Protein AF-A0A6I4HRA6-F1 (afdb_monomer)

Mean predicted aligned error: 20.54 Å

Radius of gyration: 51.68 Å; Cα contacts (8 Å, |Δi|>4): 129; chains: 1; bounding box: 107×60×116 Å

Solvent-accessible surface area (backbone atoms only — not comparable to full-atom values): 10509 Å² total; per-residue (Å²): 132,91,80,55,72,47,79,42,69,42,85,66,88,83,53,93,85,46,50,78,70,41,42,38,38,40,73,88,72,48,67,64,69,53,63,68,43,74,45,81,46,80,52,89,102,47,77,76,42,77,51,74,44,64,53,86,79,58,58,69,62,51,52,52,53,50,52,53,53,53,50,53,52,51,54,51,50,53,53,52,49,55,53,51,52,52,51,53,50,50,52,51,54,51,48,54,54,52,50,63,72,67,53,74,88,68,75,37,59,73,51,99,92,48,78,68,40,55,87,70,95,71,77,89,75,64,94,87,71,77,82,68,63,62,77,46,76,48,67,48,100,86,66,52,76,43,76,41,63,55,86,72,75,80,83,81,88,73,83,88,78,133

Sequence (162 aa):
MPRIVSVIPPKDGSNITKTQGTKILLDNGEYLRHVHKITLVAEPESPWKAIIEVYPSNQEQINALLADVEVIKRDQEYSRLDEIEKEIQQLQDEKVLIERKHRPEVTGLSIAGVANVPMEGTYLLPEGEKILPVTGKVKDIHGVIHSVPDLKGEHDDSEEHY

Organism: Acinetobacter baumannii (NCBI:txid470)

pLDDT: mean 72.58, std 16.95, range [39.41, 97.88]

Secondary structure (DSSP, 8-state):
-PPPEEEE--SSTT-TT--TT-EEEETTSPEEPSEEEEEEE--TTS--EEEEEE----HHHHHHHHHHHHHHHHHHHHHHHHHHHHHHHHHHHHHHHHHHHTS-S--SEEETTEEEE-SSS--PPPTTPPPPPEEEEEE-TTS-EEEEE-------------

Foldseek 3Di:
DDKDKDW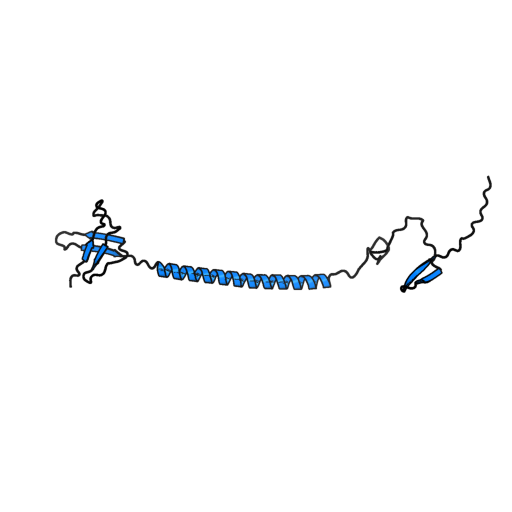AAAPPPPDPQDQPRIWIATPVRDIQPQFDDWDWDDDPPDDIDIDTDHDDDPVVVVVVVVVVVVVVVVVVVVVVVVVVVVVVVVVVVVVVVVCVVPVDPAQDDDDPPDGRDHPPPDDDDPPPDDDADFPDWDADPVRDIDTHGDPPDDPPPDDDDD

Structure (mmCIF, N/CA/C/O backbone):
data_AF-A0A6I4HRA6-F1
#
_entry.id   AF-A0A6I4HRA6-F1
#
loop_
_atom_site.group_PDB
_atom_site.id
_atom_site.type_symbol
_atom_site.label_atom_id
_atom_site.label_alt_id
_atom_site.label_comp_id
_atom_site.label_asym_id
_atom_site.label_entity_id
_atom_site.label_seq_id
_atom_site.pdbx_PDB_ins_code
_atom_site.Cartn_x
_atom_site.Cartn_y
_atom_site.Cartn_z
_atom_site.occupancy
_atom_site.B_iso_or_equiv
_atom_site.auth_seq_id
_atom_site.auth_comp_id
_atom_site.auth_asym_id
_atom_site.auth_atom_id
_atom_site.pdbx_PDB_model_num
ATOM 1 N N . MET A 1 1 ? 27.133 -11.482 -22.495 1.00 52.91 1 MET A N 1
ATOM 2 C CA . MET A 1 1 ? 26.248 -11.277 -23.662 1.00 52.91 1 MET A CA 1
ATOM 3 C C . MET A 1 1 ? 25.681 -9.868 -23.595 1.00 52.91 1 MET A C 1
ATOM 5 O O . MET A 1 1 ? 25.272 -9.486 -22.502 1.00 52.91 1 MET A O 1
ATOM 9 N N . PRO A 1 2 ? 25.695 -9.090 -24.690 1.00 66.94 2 PRO A N 1
ATOM 10 C CA . PRO A 1 2 ? 24.991 -7.812 -24.736 1.00 66.94 2 PRO A CA 1
ATOM 11 C C . PRO A 1 2 ? 23.478 -8.066 -24.669 1.00 66.94 2 PRO A C 1
ATOM 13 O O . PRO A 1 2 ? 22.978 -8.922 -25.393 1.00 66.94 2 PRO A O 1
ATOM 16 N N . ARG A 1 3 ? 22.768 -7.357 -23.785 1.00 70.81 3 ARG A N 1
ATOM 17 C CA . ARG A 1 3 ? 21.298 -7.371 -23.741 1.00 70.81 3 ARG A CA 1
ATOM 18 C C . ARG A 1 3 ? 20.768 -6.284 -24.661 1.00 70.81 3 ARG A C 1
ATOM 20 O O . ARG A 1 3 ? 21.255 -5.154 -24.609 1.00 70.81 3 ARG A O 1
ATOM 27 N N . ILE A 1 4 ? 19.799 -6.624 -25.502 1.00 80.00 4 ILE A N 1
ATOM 28 C CA . ILE A 1 4 ? 19.158 -5.653 -26.393 1.00 80.00 4 ILE A CA 1
ATOM 29 C C . ILE A 1 4 ? 18.009 -5.006 -25.627 1.00 80.00 4 ILE A C 1
ATOM 31 O O . ILE A 1 4 ? 17.203 -5.686 -25.000 1.00 80.00 4 ILE A O 1
ATOM 35 N N . VAL A 1 5 ? 17.943 -3.679 -25.672 1.00 84.69 5 VAL A N 1
ATOM 36 C CA . VAL A 1 5 ? 16.893 -2.905 -25.016 1.00 84.69 5 VAL A CA 1
ATOM 37 C C . VAL A 1 5 ? 16.319 -1.919 -26.026 1.00 84.69 5 VAL A C 1
ATOM 39 O O . VAL A 1 5 ? 17.064 -1.161 -26.644 1.00 84.69 5 VAL A O 1
ATOM 42 N N . SER A 1 6 ? 14.998 -1.929 -26.199 1.00 86.38 6 SER A N 1
ATOM 43 C CA . SER A 1 6 ? 14.290 -1.002 -27.086 1.00 86.38 6 SER A CA 1
ATOM 44 C C . SER A 1 6 ? 13.601 0.087 -26.269 1.00 86.38 6 SER A C 1
ATOM 46 O O . SER A 1 6 ? 12.758 -0.209 -25.421 1.00 86.38 6 SER A O 1
ATOM 48 N N . VAL A 1 7 ? 13.943 1.348 -26.537 1.00 84.44 7 VAL A N 1
ATOM 49 C CA . VAL A 1 7 ? 13.299 2.524 -25.936 1.00 84.44 7 VAL A CA 1
ATOM 50 C C . VAL A 1 7 ? 12.188 2.997 -26.870 1.00 84.44 7 VAL A C 1
ATOM 52 O O . VAL A 1 7 ? 12.450 3.418 -27.993 1.00 84.44 7 VAL A O 1
ATOM 55 N N . ILE A 1 8 ? 10.943 2.899 -26.414 1.00 84.25 8 ILE A N 1
ATOM 56 C CA . ILE A 1 8 ? 9.747 3.225 -27.192 1.00 84.25 8 ILE A CA 1
ATOM 57 C C . ILE A 1 8 ? 9.182 4.546 -26.655 1.00 84.25 8 ILE A C 1
ATOM 59 O O . ILE A 1 8 ? 8.623 4.543 -25.553 1.00 84.25 8 ILE A O 1
ATOM 63 N N . PRO A 1 9 ? 9.318 5.667 -27.386 1.00 76.75 9 PRO A N 1
ATOM 64 C CA . PRO A 1 9 ? 8.807 6.957 -26.937 1.00 76.75 9 PRO A CA 1
ATOM 65 C C . PRO A 1 9 ? 7.266 6.963 -26.868 1.00 76.75 9 PRO A C 1
ATOM 67 O O . PRO A 1 9 ? 6.609 6.143 -27.523 1.00 76.75 9 PRO A O 1
ATOM 70 N N . PRO A 1 10 ? 6.663 7.879 -26.089 1.00 76.62 10 PRO A N 1
ATOM 71 C CA . PRO A 1 10 ? 5.216 8.060 -26.063 1.00 76.62 10 PRO A CA 1
ATOM 72 C C . PRO A 1 10 ? 4.681 8.459 -27.448 1.00 76.62 10 PRO A C 1
ATOM 74 O O . PRO A 1 10 ? 5.372 9.096 -28.241 1.00 76.62 10 PRO A O 1
ATOM 77 N N . LYS A 1 11 ? 3.432 8.074 -27.747 1.00 74.69 11 LYS A N 1
ATOM 78 C CA . LYS A 1 11 ? 2.788 8.332 -29.05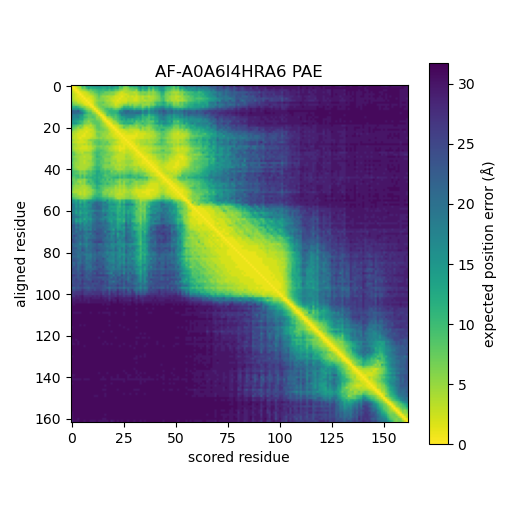1 1.00 74.69 11 LYS A CA 1
ATOM 79 C C . LYS A 1 11 ? 2.514 9.819 -29.300 1.00 74.69 11 LYS A C 1
ATOM 81 O O . LYS A 1 11 ? 2.374 10.233 -30.447 1.00 74.69 11 LYS A O 1
ATOM 86 N N . ASP A 1 12 ? 2.416 10.605 -28.236 1.00 70.44 12 ASP A N 1
ATOM 87 C CA . ASP A 1 12 ? 2.230 12.047 -28.270 1.00 70.44 12 ASP A CA 1
ATOM 88 C C . ASP A 1 12 ? 3.513 12.683 -28.827 1.00 70.44 12 ASP A C 1
ATOM 90 O O . ASP A 1 12 ? 4.521 12.802 -28.134 1.00 70.44 12 ASP A O 1
ATOM 94 N N . GLY A 1 13 ? 3.481 13.069 -30.105 1.00 60.47 13 GLY A N 1
ATOM 95 C CA . GLY A 1 13 ? 4.633 13.556 -30.875 1.00 60.47 13 GLY A CA 1
ATOM 96 C C . GLY A 1 13 ? 5.241 14.889 -30.418 1.00 60.47 13 GLY A C 1
ATOM 97 O O . GLY A 1 13 ? 5.863 15.568 -31.226 1.00 60.47 13 GLY A O 1
ATOM 98 N N . SER A 1 14 ? 5.048 15.304 -29.163 1.00 59.28 14 SER A N 1
ATOM 99 C CA . SER A 1 14 ? 5.449 16.625 -28.677 1.00 59.28 14 SER A CA 1
ATOM 100 C C . SER A 1 14 ? 6.849 16.699 -28.068 1.00 59.28 14 SER A C 1
ATOM 102 O O . SER A 1 14 ? 7.353 17.810 -27.934 1.00 59.28 14 SER A O 1
ATOM 104 N N . ASN A 1 15 ? 7.523 15.587 -27.740 1.00 60.06 15 ASN A N 1
ATOM 105 C CA . ASN A 1 15 ? 8.961 15.623 -27.438 1.00 60.06 15 ASN A CA 1
ATOM 106 C C . ASN A 1 15 ? 9.588 14.223 -27.317 1.00 60.06 15 ASN A C 1
ATOM 108 O O . ASN A 1 15 ? 9.146 13.425 -26.493 1.00 60.06 15 ASN A O 1
ATOM 112 N N . ILE A 1 16 ? 10.678 13.955 -28.044 1.00 59.53 16 ILE A N 1
ATOM 113 C CA . ILE A 1 16 ? 11.468 12.716 -27.897 1.00 59.53 16 ILE A CA 1
ATOM 114 C C . ILE A 1 16 ? 12.192 12.634 -26.539 1.00 59.53 16 ILE A C 1
ATOM 116 O O . ILE A 1 16 ? 12.620 11.561 -26.127 1.00 59.53 16 ILE A O 1
ATOM 120 N N . THR A 1 17 ? 12.303 13.753 -25.814 1.00 63.19 17 THR A N 1
ATOM 121 C CA . THR A 1 17 ? 12.943 13.819 -24.489 1.00 63.19 17 THR A CA 1
ATOM 122 C C . THR A 1 17 ? 11.994 13.509 -23.325 1.00 63.19 17 THR A C 1
ATOM 124 O O . THR A 1 17 ? 12.415 13.512 -22.167 1.00 63.19 17 THR A O 1
ATOM 127 N N . LYS A 1 18 ? 10.709 13.238 -23.594 1.00 65.19 18 LYS A N 1
ATOM 128 C CA . LYS A 1 18 ? 9.705 12.977 -22.556 1.00 65.19 18 LYS A CA 1
ATOM 129 C C . LYS A 1 18 ? 9.915 11.582 -21.953 1.00 65.19 18 LYS A C 1
ATOM 131 O O . LYS A 1 18 ? 9.633 10.561 -22.574 1.00 65.19 18 LYS A O 1
ATOM 136 N N . THR A 1 19 ? 10.377 11.527 -20.707 1.00 61.88 19 THR A N 1
ATOM 137 C CA . THR A 1 19 ? 10.558 10.260 -19.974 1.00 61.88 19 THR A CA 1
ATOM 138 C C . THR A 1 19 ? 9.222 9.631 -19.574 1.00 61.88 19 THR A C 1
ATOM 140 O O . THR A 1 19 ? 9.082 8.410 -19.579 1.00 61.88 19 THR A O 1
ATOM 143 N N . GLN A 1 20 ? 8.208 10.454 -19.297 1.00 64.44 20 GLN A N 1
ATOM 144 C CA . GLN A 1 20 ? 6.865 9.9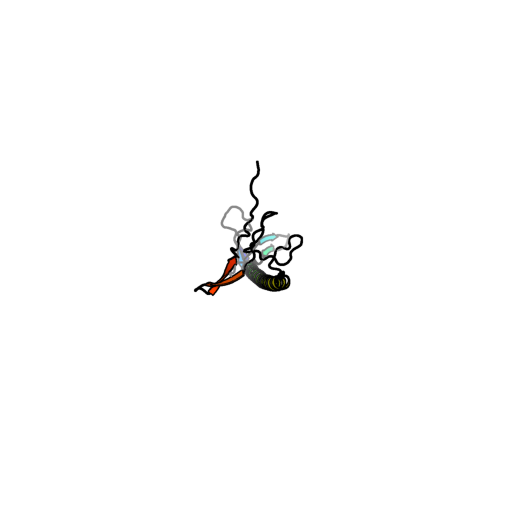97 -18.942 1.00 64.44 20 GLN A CA 1
ATOM 145 C C . GLN A 1 20 ? 6.141 9.383 -20.145 1.00 64.44 20 GLN A C 1
ATOM 147 O O . GLN A 1 20 ? 5.927 10.043 -21.162 1.00 64.44 20 GLN A O 1
ATOM 152 N N . GLY A 1 21 ? 5.745 8.116 -20.007 1.00 69.06 21 GLY A N 1
ATOM 153 C CA . GLY A 1 21 ? 5.102 7.332 -21.067 1.00 69.06 21 GLY A CA 1
ATOM 154 C C . GLY A 1 21 ? 6.074 6.603 -22.001 1.00 69.06 21 GLY A C 1
ATOM 155 O O . GLY A 1 21 ? 5.620 5.805 -22.822 1.00 69.06 21 GLY A O 1
ATOM 156 N N . THR A 1 22 ? 7.387 6.813 -21.851 1.00 76.88 22 THR A N 1
ATOM 157 C CA . THR A 1 22 ? 8.402 6.018 -22.552 1.00 76.88 22 THR A CA 1
ATOM 158 C C . THR A 1 22 ? 8.423 4.600 -21.983 1.00 76.88 22 THR A C 1
ATOM 160 O O . THR A 1 22 ? 8.537 4.404 -20.773 1.00 76.88 22 THR A O 1
ATOM 163 N N . LYS A 1 23 ? 8.306 3.595 -22.854 1.00 84.94 23 LYS A N 1
ATOM 164 C CA . LYS A 1 23 ? 8.365 2.176 -22.480 1.00 84.94 23 LYS A CA 1
ATOM 165 C C . LYS A 1 23 ? 9.726 1.604 -22.823 1.00 84.94 23 LYS A C 1
ATOM 167 O O . LYS A 1 23 ? 10.305 1.953 -23.848 1.00 84.94 23 LYS A O 1
ATOM 172 N N . ILE A 1 24 ? 10.202 0.680 -21.999 1.00 87.19 24 ILE A N 1
ATOM 173 C CA . ILE A 1 24 ? 11.444 -0.037 -22.266 1.00 87.19 24 ILE A CA 1
ATOM 174 C C . ILE A 1 24 ? 11.137 -1.519 -22.416 1.00 87.19 24 ILE A C 1
ATOM 176 O O . ILE A 1 24 ? 10.646 -2.137 -21.475 1.00 87.19 24 ILE A O 1
ATOM 180 N N . LEU A 1 25 ? 11.404 -2.057 -23.604 1.00 90.06 25 LEU A N 1
ATOM 181 C CA . LEU A 1 25 ? 11.239 -3.467 -23.945 1.00 90.06 25 LEU A CA 1
ATOM 182 C C . LEU A 1 25 ? 12.599 -4.164 -23.863 1.00 90.06 25 LEU A C 1
ATOM 184 O O . LEU A 1 25 ? 13.555 -3.749 -24.521 1.00 90.06 25 LEU A O 1
ATOM 188 N N . LEU A 1 26 ? 12.666 -5.201 -23.040 1.00 89.56 26 LEU A N 1
ATOM 189 C CA . LEU A 1 26 ? 13.827 -6.062 -22.872 1.00 89.56 26 LEU A CA 1
ATOM 190 C C . LEU A 1 26 ? 13.874 -7.134 -23.971 1.00 89.56 26 LEU A C 1
ATOM 192 O O . LEU A 1 26 ? 12.870 -7.445 -24.613 1.00 89.56 26 LEU A O 1
ATOM 196 N N . ASP A 1 27 ? 15.048 -7.726 -24.164 1.00 89.62 27 ASP A N 1
ATOM 197 C CA . ASP A 1 27 ? 15.295 -8.810 -25.121 1.00 89.62 27 ASP A CA 1
ATOM 198 C C . ASP A 1 27 ? 14.491 -10.089 -24.839 1.00 89.62 27 ASP A C 1
ATOM 200 O O . ASP A 1 27 ? 14.194 -10.843 -25.764 1.00 89.62 27 ASP A O 1
ATOM 204 N N . ASN A 1 28 ? 14.079 -10.307 -23.590 1.00 89.12 28 ASN A N 1
ATOM 205 C CA . ASN A 1 28 ? 13.179 -11.391 -23.191 1.00 89.12 28 ASN A CA 1
ATOM 206 C C . ASN A 1 28 ? 11.691 -11.118 -23.510 1.00 89.12 28 ASN A C 1
ATOM 208 O O . ASN A 1 28 ? 10.840 -11.948 -23.195 1.00 89.12 28 ASN A O 1
ATOM 212 N N . GLY A 1 29 ? 11.366 -9.971 -24.115 1.00 87.88 29 GLY A N 1
ATOM 213 C CA . GLY A 1 29 ? 9.998 -9.566 -24.445 1.00 87.88 29 GLY A CA 1
ATOM 214 C C . GLY A 1 29 ? 9.238 -8.888 -23.301 1.00 87.88 29 GLY A C 1
ATOM 215 O O . GLY A 1 29 ? 8.108 -8.442 -23.501 1.00 87.88 29 GLY A O 1
ATOM 216 N N . GLU A 1 30 ? 9.832 -8.770 -22.113 1.00 89.44 30 GLU A N 1
ATOM 217 C CA . GLU A 1 30 ? 9.213 -8.090 -20.979 1.00 89.44 30 GLU A CA 1
ATOM 218 C C . GLU A 1 30 ? 9.418 -6.575 -21.042 1.00 89.44 30 GLU A C 1
ATOM 220 O O . GLU A 1 30 ? 10.414 -6.062 -21.553 1.00 89.44 30 GLU A O 1
ATOM 225 N N . TYR A 1 31 ? 8.477 -5.837 -20.459 1.00 88.75 31 TYR A N 1
ATOM 226 C CA . TYR A 1 31 ? 8.605 -4.395 -20.293 1.00 88.75 31 TYR A CA 1
ATOM 227 C C . TYR A 1 31 ? 9.143 -4.058 -18.904 1.00 88.75 31 TYR A C 1
ATOM 229 O O . TYR A 1 31 ? 8.565 -4.488 -17.901 1.00 88.75 31 TYR A O 1
ATOM 237 N N . LEU A 1 32 ? 10.173 -3.209 -18.827 1.00 85.00 32 LEU A N 1
ATOM 238 C CA . LEU A 1 32 ? 10.552 -2.594 -17.554 1.00 85.00 32 LEU A CA 1
ATOM 239 C C . LEU A 1 32 ? 9.416 -1.685 -17.081 1.00 85.00 32 LEU A C 1
ATOM 241 O O . LEU A 1 32 ? 8.971 -0.780 -17.792 1.00 85.00 32 LEU A O 1
ATOM 245 N N . ARG A 1 33 ? 8.953 -1.934 -15.858 1.00 81.62 33 ARG A N 1
ATOM 246 C CA . ARG A 1 33 ? 7.938 -1.123 -15.182 1.00 81.62 33 ARG A CA 1
ATOM 247 C C . ARG A 1 33 ? 8.611 -0.079 -14.303 1.00 81.62 33 ARG A C 1
ATOM 249 O O . ARG A 1 33 ? 9.724 -0.296 -13.842 1.00 81.62 33 ARG A O 1
ATOM 256 N N . HIS A 1 34 ? 7.906 1.020 -14.043 1.00 79.19 34 HIS A N 1
ATOM 257 C CA . HIS A 1 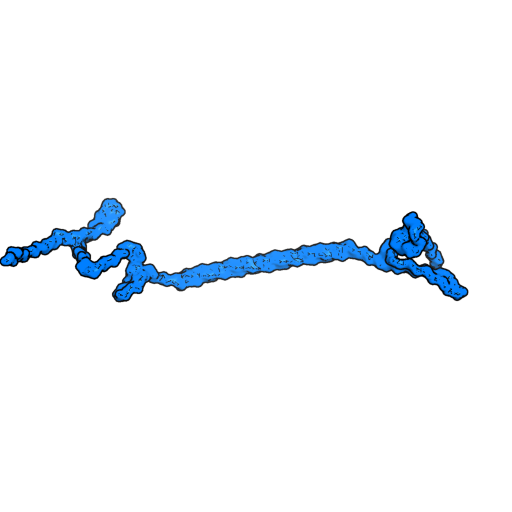34 ? 8.347 2.082 -13.129 1.00 79.19 34 HIS A CA 1
ATOM 258 C C . HIS A 1 34 ? 9.675 2.759 -13.515 1.00 79.19 34 HIS A C 1
ATOM 260 O O . HIS A 1 34 ? 10.466 3.156 -12.657 1.00 79.19 34 HIS A O 1
ATOM 266 N N . VAL A 1 35 ? 9.917 2.904 -14.820 1.00 81.69 35 VAL A N 1
ATOM 267 C CA . VAL A 1 35 ? 11.027 3.712 -15.333 1.00 81.69 35 VAL A CA 1
ATOM 268 C C . VAL A 1 35 ? 10.778 5.170 -14.957 1.00 81.69 35 VAL A C 1
ATOM 270 O O . VAL A 1 35 ? 9.768 5.756 -15.342 1.00 81.69 35 VAL A O 1
ATOM 273 N N . HIS A 1 36 ? 11.698 5.746 -14.194 1.00 78.94 36 HIS A N 1
ATOM 274 C CA . HIS A 1 36 ? 11.594 7.112 -13.698 1.00 78.94 36 HIS A CA 1
ATOM 275 C C . HIS A 1 36 ? 12.398 8.086 -14.559 1.00 78.94 36 HIS A C 1
ATOM 277 O O . HIS A 1 36 ? 11.950 9.196 -14.858 1.00 78.94 36 HIS A O 1
ATOM 283 N N . LYS A 1 37 ? 13.584 7.654 -14.994 1.00 82.38 37 LYS A N 1
ATOM 284 C CA . LYS A 1 37 ? 14.507 8.479 -15.768 1.00 82.38 37 LYS A CA 1
ATOM 285 C C . LYS A 1 37 ? 15.346 7.621 -16.702 1.00 82.38 37 LYS A C 1
ATOM 287 O O . LYS A 1 37 ? 15.749 6.514 -16.359 1.00 82.38 37 LYS A O 1
ATOM 292 N N . ILE A 1 38 ? 15.610 8.160 -17.887 1.00 82.19 38 ILE A N 1
ATOM 293 C CA . ILE A 1 38 ? 16.493 7.563 -18.886 1.00 82.19 38 ILE A CA 1
ATOM 294 C C . ILE A 1 38 ? 17.535 8.617 -19.241 1.00 82.19 38 ILE A C 1
ATOM 296 O O . ILE A 1 38 ? 17.177 9.733 -19.610 1.00 82.19 38 ILE A O 1
ATOM 300 N N . THR A 1 39 ? 18.812 8.266 -19.126 1.00 84.12 39 THR A N 1
ATOM 301 C CA . THR A 1 39 ? 19.936 9.136 -19.490 1.00 84.12 39 THR A CA 1
ATOM 302 C C . THR A 1 39 ? 20.765 8.451 -20.565 1.00 84.12 39 THR A C 1
ATOM 304 O O . THR A 1 39 ? 21.213 7.324 -20.366 1.00 84.12 39 THR A O 1
ATOM 307 N N . LEU A 1 40 ? 20.977 9.123 -21.697 1.00 82.44 40 LEU A N 1
ATOM 308 C CA . LEU A 1 40 ? 21.883 8.671 -22.753 1.00 82.44 40 LEU A CA 1
ATOM 309 C C . LEU A 1 40 ? 23.212 9.415 -22.623 1.00 82.44 40 LEU A C 1
ATOM 311 O O . LEU A 1 40 ? 23.227 10.642 -22.556 1.00 82.44 40 LEU A O 1
ATOM 315 N N . VAL A 1 41 ? 24.313 8.672 -22.576 1.00 85.31 41 VAL A N 1
ATOM 316 C CA . VAL A 1 41 ? 25.668 9.199 -22.396 1.00 85.31 41 VAL A CA 1
ATOM 317 C C . VAL A 1 41 ? 26.533 8.751 -23.570 1.00 85.31 41 VAL A C 1
ATOM 319 O O . VAL A 1 41 ? 26.609 7.558 -23.871 1.00 85.31 41 VAL A O 1
ATOM 322 N N . ALA A 1 42 ? 27.195 9.710 -24.217 1.00 85.19 42 ALA A N 1
ATOM 323 C CA . ALA A 1 42 ? 28.186 9.472 -25.260 1.00 85.19 42 ALA A CA 1
ATOM 324 C C . ALA A 1 42 ? 29.513 10.123 -24.844 1.00 85.19 42 ALA A C 1
ATOM 326 O O . ALA A 1 42 ? 29.563 11.325 -24.590 1.00 85.19 42 ALA A O 1
ATOM 327 N N . GLU A 1 43 ? 30.576 9.324 -24.763 1.00 88.19 43 GLU A N 1
ATOM 328 C CA . GLU A 1 43 ? 31.936 9.759 -24.423 1.00 88.19 43 GLU A CA 1
ATOM 329 C C . GLU A 1 43 ? 32.850 9.506 -25.638 1.00 88.19 43 GLU A C 1
ATOM 331 O O . GLU A 1 43 ? 32.632 8.520 -26.353 1.00 88.19 43 GLU A O 1
ATOM 336 N N . PRO A 1 44 ? 33.858 10.362 -25.908 1.00 88.62 44 PRO A N 1
ATOM 337 C CA . PRO A 1 44 ? 34.813 10.129 -26.989 1.00 88.62 44 PRO A CA 1
ATOM 338 C C . PRO A 1 44 ? 35.438 8.735 -26.888 1.00 88.62 44 PRO A C 1
ATOM 340 O O . PRO A 1 44 ? 35.807 8.292 -25.802 1.00 88.62 44 PRO A O 1
ATOM 343 N N . GLU A 1 45 ? 35.514 8.039 -28.024 1.00 88.06 45 GLU A N 1
ATOM 344 C CA . GLU A 1 45 ? 36.095 6.689 -28.146 1.00 88.06 45 GLU A CA 1
ATOM 345 C C . GLU A 1 45 ? 35.433 5.600 -27.277 1.00 88.06 45 GLU A C 1
ATOM 347 O O . GLU A 1 45 ? 35.941 4.485 -27.173 1.00 88.06 45 GLU A O 1
ATOM 352 N N . SER A 1 46 ? 34.266 5.883 -26.692 1.00 82.62 46 SER A N 1
ATOM 353 C CA . SER A 1 46 ? 33.515 4.945 -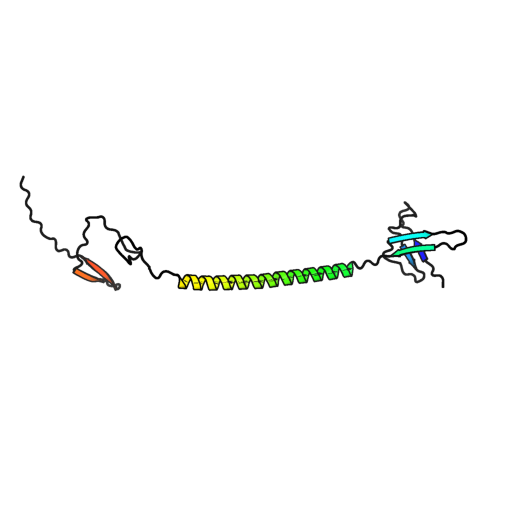25.857 1.00 82.62 46 SER A CA 1
ATOM 354 C C . SER A 1 46 ? 32.179 4.560 -26.500 1.00 82.62 46 SER A C 1
ATOM 356 O O . SER A 1 46 ? 31.573 5.356 -27.223 1.00 82.62 46 SER A O 1
ATOM 358 N N . PRO A 1 47 ? 31.663 3.347 -26.227 1.00 79.94 47 PRO A N 1
ATOM 359 C CA . PRO A 1 47 ? 30.322 2.973 -26.654 1.00 79.94 47 PRO A CA 1
ATOM 360 C C . PRO A 1 47 ? 29.276 3.850 -25.957 1.00 79.94 47 PRO A C 1
ATOM 362 O O . PRO A 1 47 ? 29.452 4.260 -24.808 1.00 79.94 47 PRO A O 1
ATOM 365 N N . TRP A 1 48 ? 28.164 4.105 -26.644 1.00 78.81 48 TRP A N 1
ATOM 366 C CA . TRP A 1 48 ? 27.033 4.827 -26.066 1.00 78.81 48 TRP A CA 1
ATOM 367 C C . TRP A 1 48 ? 26.450 4.031 -24.896 1.00 78.81 48 TRP A C 1
ATOM 369 O O . TRP A 1 48 ? 26.267 2.815 -24.988 1.00 78.81 48 TRP A O 1
ATOM 379 N N . LYS A 1 49 ? 26.143 4.720 -23.797 1.00 82.06 49 LYS A N 1
ATOM 380 C CA . LYS A 1 49 ? 25.586 4.127 -22.578 1.00 82.06 49 LYS A CA 1
ATOM 381 C C . LYS A 1 49 ? 24.184 4.678 -22.344 1.00 82.06 49 LYS A C 1
ATOM 383 O O . LYS A 1 49 ? 23.954 5.877 -22.472 1.00 82.06 49 LYS A O 1
ATOM 388 N N . ALA A 1 50 ? 23.257 3.806 -21.962 1.00 83.19 50 ALA A N 1
ATOM 389 C CA . ALA A 1 50 ? 21.937 4.192 -21.479 1.00 83.19 50 ALA A CA 1
ATOM 390 C C . ALA A 1 50 ? 21.822 3.826 -19.995 1.00 83.19 50 ALA A C 1
ATOM 392 O O . ALA A 1 50 ? 22.011 2.668 -19.627 1.00 83.19 50 ALA A O 1
ATOM 393 N N . ILE A 1 51 ? 21.518 4.808 -19.150 1.00 85.94 51 ILE A N 1
ATOM 394 C CA . ILE A 1 51 ? 21.274 4.633 -17.716 1.00 85.94 51 ILE A CA 1
ATOM 395 C C . ILE A 1 51 ? 19.770 4.751 -17.491 1.00 85.94 51 ILE A C 1
ATOM 397 O O . ILE A 1 51 ? 19.180 5.794 -17.775 1.00 85.94 51 ILE A O 1
ATOM 401 N N . ILE A 1 52 ? 19.155 3.675 -17.006 1.00 85.25 52 ILE A N 1
ATOM 402 C CA . ILE A 1 52 ? 17.716 3.588 -16.754 1.00 85.25 52 ILE A CA 1
ATOM 403 C C . ILE A 1 52 ? 17.517 3.502 -15.242 1.00 85.25 52 ILE A C 1
ATOM 405 O O . ILE A 1 52 ? 17.867 2.499 -14.623 1.00 85.25 52 ILE A O 1
ATOM 409 N N . GLU A 1 53 ? 16.954 4.551 -14.653 1.00 84.38 53 GLU A N 1
ATOM 410 C CA . GLU A 1 53 ? 16.595 4.584 -13.237 1.00 84.38 53 GLU A CA 1
ATOM 411 C C . GLU A 1 53 ? 15.175 4.030 -13.076 1.00 84.38 53 GLU A C 1
ATOM 413 O O . GLU A 1 53 ? 14.215 4.559 -13.650 1.00 84.38 53 GLU A O 1
ATOM 418 N N . VAL A 1 54 ? 15.049 2.949 -12.307 1.00 80.25 54 VAL A N 1
ATOM 419 C CA . VAL A 1 54 ? 13.781 2.271 -12.022 1.00 80.25 54 VAL A CA 1
ATOM 420 C C . VAL A 1 54 ? 13.532 2.328 -10.522 1.00 80.25 54 VAL A C 1
ATOM 422 O O . VAL A 1 54 ? 14.380 1.892 -9.746 1.00 80.25 54 VAL A O 1
ATOM 425 N N . TYR A 1 55 ? 12.363 2.823 -10.115 1.00 78.69 55 TYR A N 1
ATOM 426 C CA . TYR A 1 55 ? 11.932 2.770 -8.718 1.00 78.69 55 TYR A CA 1
ATOM 427 C C . TYR A 1 55 ? 10.803 1.754 -8.582 1.00 78.69 55 TYR A C 1
ATOM 429 O O . TYR A 1 55 ? 9.729 1.992 -9.130 1.00 78.69 55 TYR A O 1
ATOM 437 N N . PRO A 1 56 ? 10.993 0.623 -7.884 1.00 69.00 56 PRO A N 1
ATOM 438 C CA . PRO A 1 56 ? 9.889 -0.296 -7.644 1.00 69.00 56 PRO A CA 1
ATOM 439 C C . PRO A 1 56 ? 8.770 0.437 -6.893 1.00 69.00 56 PRO A C 1
ATOM 441 O O . PRO A 1 56 ? 9.007 1.046 -5.850 1.00 69.00 56 PRO A O 1
ATOM 444 N N . SER A 1 57 ? 7.548 0.401 -7.426 1.00 70.44 57 SER A N 1
ATOM 445 C CA . SER A 1 57 ? 6.381 0.871 -6.686 1.00 70.44 57 SER A CA 1
ATOM 446 C C . SER A 1 57 ? 5.853 -0.279 -5.838 1.00 70.44 57 SER A C 1
ATOM 448 O O . SER A 1 57 ? 5.161 -1.164 -6.335 1.00 70.44 57 SER A O 1
ATOM 450 N N . ASN A 1 58 ? 6.173 -0.267 -4.547 1.00 75.69 58 ASN A N 1
ATOM 451 C CA . ASN A 1 58 ? 5.595 -1.196 -3.575 1.00 75.69 58 ASN A CA 1
ATOM 452 C C . ASN A 1 58 ? 4.240 -0.681 -3.057 1.00 75.69 58 ASN A C 1
ATOM 454 O O . ASN A 1 58 ? 3.878 -0.947 -1.915 1.00 75.69 58 ASN A O 1
ATOM 458 N N . GLN A 1 59 ? 3.494 0.089 -3.861 1.00 76.88 59 GLN A N 1
ATOM 459 C CA . GLN A 1 59 ? 2.289 0.786 -3.403 1.00 76.88 59 GLN A CA 1
ATOM 460 C C . GLN A 1 59 ? 1.234 -0.177 -2.850 1.00 76.88 59 GLN A C 1
ATOM 462 O O . GLN A 1 59 ? 0.597 0.135 -1.853 1.00 76.88 59 GLN A O 1
ATOM 467 N N . GLU A 1 60 ? 1.086 -1.362 -3.441 1.00 74.94 60 GLU A N 1
ATOM 468 C CA . GLU A 1 60 ? 0.177 -2.396 -2.930 1.00 74.94 60 GLU A CA 1
ATOM 469 C C . GLU A 1 60 ? 0.594 -2.892 -1.540 1.00 74.94 60 GLU A C 1
ATOM 471 O O . GLU A 1 60 ? -0.247 -3.003 -0.652 1.00 74.94 60 GLU A O 1
ATOM 476 N N . GLN A 1 61 ? 1.894 -3.113 -1.318 1.00 76.12 61 GLN A N 1
ATOM 477 C CA . GLN A 1 61 ? 2.421 -3.517 -0.009 1.00 76.12 61 GLN A CA 1
ATOM 478 C C . GLN A 1 61 ? 2.258 -2.393 1.022 1.00 76.12 61 GLN A C 1
ATOM 480 O O . GLN A 1 61 ? 1.873 -2.650 2.156 1.00 76.12 61 GLN A O 1
ATOM 485 N N . ILE A 1 62 ? 2.500 -1.140 0.622 1.00 77.88 62 ILE A N 1
ATOM 486 C CA . ILE A 1 62 ? 2.309 0.040 1.478 1.00 77.88 62 ILE A CA 1
ATOM 487 C C . ILE A 1 62 ? 0.834 0.185 1.868 1.00 77.88 62 ILE A C 1
ATOM 489 O O . ILE A 1 62 ? 0.532 0.410 3.036 1.00 77.88 62 ILE A O 1
ATOM 493 N N . ASN A 1 63 ? -0.083 0.026 0.912 1.00 79.81 63 ASN A N 1
ATOM 494 C CA . ASN A 1 63 ? -1.519 0.129 1.159 1.00 79.81 63 ASN A CA 1
ATOM 495 C C . ASN A 1 63 ? -2.018 -0.993 2.081 1.00 79.81 63 ASN A C 1
ATOM 497 O O . ASN A 1 63 ? -2.811 -0.722 2.977 1.00 79.81 63 ASN A O 1
ATOM 501 N N . ALA A 1 64 ? -1.538 -2.226 1.888 1.00 83.25 64 ALA A N 1
ATOM 502 C CA . ALA A 1 64 ? -1.867 -3.353 2.758 1.00 83.25 64 ALA A CA 1
ATOM 503 C C . ALA A 1 64 ? -1.406 -3.104 4.204 1.00 83.25 64 ALA A C 1
ATOM 505 O O . ALA A 1 64 ? -2.207 -3.197 5.129 1.00 83.25 64 ALA A O 1
ATOM 506 N N . LEU A 1 65 ? -0.151 -2.680 4.392 1.00 85.62 65 LEU A N 1
ATOM 507 C CA . LEU A 1 65 ? 0.374 -2.344 5.719 1.00 85.62 65 LEU A CA 1
ATOM 508 C C . LEU A 1 65 ? -0.387 -1.180 6.369 1.00 85.62 65 LEU A C 1
ATOM 510 O O . LEU A 1 65 ? -0.601 -1.183 7.578 1.00 85.62 65 LEU A O 1
ATOM 514 N N . LEU A 1 66 ? -0.803 -0.181 5.585 1.00 87.75 66 LEU A N 1
ATOM 515 C CA . LEU A 1 66 ? -1.577 0.948 6.098 1.00 87.75 66 LEU A CA 1
ATOM 516 C C . LEU A 1 66 ? -2.963 0.510 6.592 1.00 87.75 66 LEU A C 1
ATOM 518 O O . LEU A 1 66 ? -3.394 0.964 7.652 1.00 87.75 66 LEU A O 1
ATOM 522 N N . ALA A 1 67 ? -3.623 -0.390 5.858 1.00 85.31 67 ALA A N 1
ATOM 523 C CA . ALA A 1 67 ? -4.911 -0.955 6.248 1.00 85.31 67 ALA A CA 1
ATOM 524 C C . ALA A 1 67 ? -4.806 -1.757 7.556 1.00 85.31 67 ALA A C 1
ATOM 526 O O . ALA A 1 67 ? -5.624 -1.569 8.457 1.00 85.31 67 ALA A O 1
ATOM 527 N N . ASP A 1 68 ? -3.766 -2.581 7.706 1.00 86.12 68 ASP A N 1
ATOM 528 C CA . ASP A 1 68 ? -3.531 -3.350 8.935 1.00 86.12 68 ASP A CA 1
ATOM 529 C C . ASP A 1 68 ? -3.299 -2.429 10.145 1.00 86.12 68 ASP A C 1
ATOM 531 O O . ASP A 1 68 ? -3.866 -2.639 11.219 1.00 86.12 68 ASP A O 1
ATOM 535 N N . VAL A 1 69 ? -2.517 -1.356 9.974 1.00 90.50 69 VAL A N 1
ATOM 536 C CA . VAL A 1 69 ? -2.286 -0.354 11.030 1.00 90.50 69 VAL A CA 1
ATOM 537 C C . VAL A 1 69 ? -3.584 0.345 11.439 1.00 90.50 69 VAL A C 1
ATOM 539 O O . VAL A 1 69 ? -3.783 0.626 12.622 1.00 90.50 69 VAL A O 1
ATOM 542 N N . GLU A 1 70 ? -4.471 0.637 10.489 1.00 89.56 70 GLU A N 1
ATOM 543 C CA . GLU A 1 70 ? -5.771 1.249 10.773 1.00 89.56 70 GLU A CA 1
ATOM 544 C C . GLU A 1 70 ? -6.690 0.318 11.576 1.00 89.56 70 GLU A C 1
ATOM 546 O O . GLU A 1 70 ? -7.389 0.776 12.482 1.00 89.56 70 GLU A O 1
ATOM 551 N N . VAL A 1 71 ? -6.687 -0.985 11.277 1.00 88.69 71 VAL A N 1
ATOM 552 C CA . VAL A 1 71 ? -7.432 -1.987 12.059 1.00 88.69 71 VAL A CA 1
ATOM 553 C C . VAL A 1 71 ? -6.900 -2.053 13.493 1.00 88.69 71 VAL A C 1
ATOM 555 O O . VAL A 1 71 ? -7.680 -1.907 14.429 1.00 88.69 71 VAL A O 1
ATOM 558 N N . ILE A 1 72 ? -5.578 -2.152 13.678 1.00 89.06 72 ILE A N 1
ATOM 559 C CA . ILE A 1 72 ? -4.953 -2.229 15.012 1.00 89.06 72 ILE A CA 1
ATOM 560 C C . ILE A 1 72 ? -5.305 -1.013 15.875 1.00 89.06 72 ILE A C 1
ATOM 562 O O . ILE A 1 72 ? -5.597 -1.160 17.062 1.00 89.06 72 ILE A O 1
ATOM 566 N N . LYS A 1 73 ? -5.283 0.195 15.299 1.00 90.12 73 LYS A N 1
ATOM 567 C CA . LYS A 1 73 ? -5.641 1.418 16.033 1.00 90.12 73 LYS A CA 1
ATOM 568 C C . LYS A 1 73 ? -7.087 1.384 16.517 1.00 90.12 73 LYS A C 1
ATOM 570 O O . LYS A 1 73 ? -7.331 1.688 17.679 1.00 90.12 73 LYS A O 1
ATOM 575 N N . ARG A 1 74 ? -8.019 0.963 15.658 1.00 88.81 74 ARG A N 1
ATOM 576 C CA . ARG A 1 74 ? -9.434 0.826 16.030 1.00 88.81 74 ARG A CA 1
ATOM 577 C C . ARG A 1 74 ? -9.626 -0.205 17.137 1.00 88.81 74 ARG A C 1
ATOM 579 O O . ARG A 1 74 ? -10.330 0.077 18.098 1.00 88.81 74 ARG A O 1
ATOM 586 N N . ASP A 1 75 ? -8.960 -1.353 17.059 1.00 91.88 75 ASP A N 1
ATOM 587 C CA . ASP A 1 75 ? -9.052 -2.382 18.103 1.00 91.88 75 ASP A CA 1
ATOM 588 C C . ASP A 1 75 ? -8.511 -1.885 19.452 1.00 91.88 75 ASP A C 1
ATOM 590 O O . ASP A 1 75 ? -9.093 -2.158 20.506 1.00 91.88 75 ASP A O 1
ATOM 594 N N . GLN A 1 76 ? -7.424 -1.106 19.432 1.00 92.44 76 GLN A N 1
ATOM 595 C CA . GLN A 1 76 ? -6.879 -0.462 20.628 1.00 92.44 76 GLN A CA 1
ATOM 596 C C . GLN A 1 76 ? -7.842 0.581 21.202 1.00 92.44 76 GLN A C 1
ATOM 598 O O . GLN A 1 76 ? -8.043 0.613 22.413 1.00 92.44 76 GLN A O 1
ATOM 603 N N . GLU A 1 77 ? -8.456 1.409 20.355 1.00 94.06 77 GLU A N 1
ATOM 604 C CA . GLU A 1 77 ? -9.467 2.389 20.763 1.00 94.06 77 GLU A CA 1
ATOM 605 C C . GLU A 1 77 ? -10.690 1.706 21.393 1.00 94.06 77 GLU A C 1
ATOM 607 O O . GLU A 1 77 ? -11.110 2.106 22.477 1.00 94.06 77 GLU A O 1
ATOM 612 N N . TYR A 1 78 ? -11.213 0.634 20.788 1.00 93.88 78 TYR A N 1
ATOM 613 C CA . TYR A 1 78 ? -12.325 -0.135 21.358 1.00 93.88 78 TYR A CA 1
ATOM 614 C C . TYR A 1 78 ? -11.957 -0.821 22.675 1.00 93.88 78 TYR A C 1
ATOM 616 O O . TYR A 1 78 ? -12.747 -0.794 23.615 1.00 93.88 78 TYR A O 1
ATOM 624 N N . SER A 1 79 ? -10.748 -1.379 22.779 1.00 95.00 79 SER A N 1
ATOM 625 C CA . SER A 1 79 ? -10.265 -1.974 24.033 1.00 95.00 79 SER A CA 1
ATOM 626 C C . SER A 1 79 ? -10.168 -0.925 25.144 1.00 95.00 79 SER A C 1
ATOM 628 O O . SER A 1 79 ? -10.604 -1.163 26.266 1.00 95.00 79 SER A O 1
ATOM 630 N N . ARG A 1 80 ? -9.655 0.272 24.826 1.00 95.94 80 ARG A N 1
ATOM 631 C CA . ARG A 1 80 ? -9.599 1.394 25.773 1.00 95.94 80 ARG A CA 1
ATOM 632 C C . ARG A 1 80 ? -10.985 1.887 26.179 1.00 95.94 80 ARG A C 1
ATOM 634 O O . ARG A 1 80 ? -11.173 2.243 27.336 1.00 95.94 80 ARG A O 1
ATOM 641 N N . LEU A 1 81 ? -11.943 1.917 25.254 1.00 96.69 81 LEU A N 1
ATOM 642 C CA . LEU A 1 81 ? -13.324 2.283 25.567 1.00 96.69 81 LEU A CA 1
ATOM 643 C C . LEU A 1 81 ? -13.972 1.287 26.534 1.00 96.69 81 LEU A C 1
ATOM 645 O O . LEU A 1 81 ? -14.586 1.722 27.502 1.00 96.69 81 LEU A O 1
ATOM 649 N N . ASP A 1 82 ? -13.777 -0.016 26.324 1.00 96.75 82 ASP A N 1
ATOM 650 C CA . ASP A 1 82 ? -14.286 -1.067 27.219 1.00 96.75 82 ASP A CA 1
ATOM 651 C C . ASP A 1 82 ? -13.659 -0.978 28.627 1.00 96.75 82 ASP A C 1
ATOM 653 O O . ASP A 1 82 ? -14.349 -1.137 29.635 1.00 96.75 82 ASP A O 1
ATOM 657 N N . GLU A 1 83 ? -12.361 -0.658 28.726 1.00 97.06 83 GLU A N 1
ATOM 658 C CA . GLU A 1 83 ? -11.697 -0.370 30.010 1.00 97.06 83 GLU A CA 1
ATOM 659 C C . GLU A 1 83 ? -12.346 0.822 30.732 1.00 97.06 83 GLU A C 1
ATOM 661 O O . GLU A 1 83 ? -12.691 0.720 31.912 1.00 97.06 83 GLU A O 1
ATOM 666 N N . ILE A 1 84 ? -12.544 1.936 30.019 1.00 97.62 84 ILE A N 1
ATOM 667 C CA . ILE A 1 84 ? -13.134 3.162 30.574 1.00 97.62 84 ILE A CA 1
ATOM 668 C C . ILE A 1 84 ? -14.582 2.922 31.015 1.00 97.62 84 ILE A C 1
ATOM 670 O O . ILE A 1 84 ? -14.986 3.385 32.079 1.00 97.62 84 ILE A O 1
ATOM 674 N N . GLU A 1 85 ? -15.373 2.199 30.224 1.00 97.56 85 GLU A N 1
ATOM 675 C CA . GLU A 1 85 ? -16.773 1.906 30.541 1.00 97.56 85 GLU A CA 1
ATOM 676 C C . GLU A 1 85 ? -16.896 1.079 31.828 1.00 97.56 85 GLU A C 1
ATOM 678 O O . GLU A 1 85 ? -17.712 1.397 32.700 1.00 97.56 85 GLU A O 1
ATOM 683 N N . LYS A 1 86 ? -16.020 0.083 32.009 1.00 97.69 86 LYS A N 1
ATOM 684 C CA . LYS A 1 86 ? -15.946 -0.700 33.252 1.00 97.69 86 LYS A CA 1
ATOM 685 C C . LYS A 1 86 ? -15.562 0.154 34.455 1.00 97.69 86 LYS A C 1
ATOM 687 O O . LYS A 1 86 ? -16.161 -0.003 35.518 1.00 97.69 86 LYS A O 1
ATOM 692 N N . GLU A 1 87 ? -14.598 1.059 34.302 1.00 97.88 87 GLU A N 1
ATOM 693 C CA . GLU A 1 87 ? -14.176 1.954 35.384 1.00 97.88 87 GLU A CA 1
ATOM 694 C C . GLU A 1 87 ? -15.296 2.931 35.777 1.00 97.88 87 GLU A C 1
ATOM 696 O O . GLU A 1 87 ? -15.577 3.111 36.963 1.00 97.88 87 GLU A O 1
ATOM 701 N N . ILE A 1 88 ? -16.014 3.493 34.797 1.00 97.50 88 ILE A N 1
ATOM 702 C CA . ILE A 1 88 ? -17.195 4.331 35.046 1.00 97.50 88 ILE A CA 1
ATOM 703 C C . ILE A 1 88 ? -18.259 3.549 35.820 1.00 97.50 88 ILE A C 1
ATOM 705 O O . ILE A 1 88 ? -18.799 4.074 36.795 1.00 97.50 88 ILE A O 1
ATOM 709 N N . GLN A 1 89 ? -18.552 2.308 35.423 1.00 97.25 89 GLN A N 1
ATOM 710 C CA . GLN A 1 89 ? -19.535 1.478 36.120 1.00 97.25 89 GLN A CA 1
ATOM 711 C C . GLN A 1 89 ? -19.115 1.208 37.570 1.00 97.25 89 GLN A C 1
ATOM 713 O O . GLN A 1 89 ? -19.916 1.369 38.490 1.00 97.25 89 GLN A O 1
ATOM 718 N N . GLN A 1 90 ? -17.843 0.872 37.793 1.00 97.56 90 GLN A N 1
ATOM 719 C CA . GLN A 1 90 ? -17.310 0.650 39.134 1.00 97.56 90 GLN A CA 1
ATOM 720 C C . GLN A 1 90 ? -17.439 1.900 40.018 1.00 97.56 90 GLN A C 1
ATOM 722 O O . GLN A 1 90 ? -17.870 1.802 41.168 1.00 97.56 90 GLN A O 1
ATOM 727 N N . LEU A 1 91 ? -17.106 3.079 39.487 1.00 97.62 91 LEU A N 1
ATOM 728 C CA . LEU A 1 91 ? -17.235 4.345 40.211 1.00 97.62 91 LEU A CA 1
ATOM 729 C C . LEU A 1 91 ? -18.697 4.689 40.523 1.00 97.62 91 LEU A C 1
ATOM 731 O O . LEU A 1 91 ? -18.987 5.249 41.582 1.00 97.62 91 LEU A O 1
ATOM 735 N N . GLN A 1 92 ? -19.632 4.356 39.630 1.00 95.12 92 GLN A N 1
ATOM 736 C CA . GLN A 1 92 ? -21.063 4.512 39.895 1.00 95.12 92 GLN A CA 1
ATOM 737 C C . GLN A 1 92 ? -21.523 3.606 41.042 1.00 95.12 92 GLN A C 1
ATOM 739 O O . GLN A 1 92 ? -22.218 4.077 41.946 1.00 95.12 92 GLN A O 1
ATOM 744 N N . ASP A 1 93 ? -21.096 2.345 41.051 1.00 95.75 93 ASP A N 1
ATOM 745 C CA . ASP A 1 93 ? -21.434 1.393 42.112 1.00 95.75 93 ASP A CA 1
ATOM 746 C C . ASP A 1 93 ? -20.844 1.825 43.467 1.00 95.75 93 ASP A C 1
ATOM 748 O O . ASP A 1 93 ? -21.534 1.812 44.494 1.00 95.75 93 ASP A O 1
ATOM 752 N N . GLU A 1 94 ? -19.588 2.282 43.474 1.00 94.44 94 GLU A N 1
ATOM 753 C CA . GLU A 1 94 ? -18.929 2.827 44.663 1.00 94.44 94 GLU A CA 1
ATOM 754 C C . GLU A 1 94 ? -19.656 4.072 45.186 1.00 94.44 94 GLU A C 1
ATOM 756 O O . GLU A 1 94 ? -19.935 4.179 46.386 1.00 94.44 94 GLU A O 1
ATOM 761 N N . LYS A 1 95 ? -20.042 4.989 44.292 1.00 94.12 95 LYS A N 1
ATOM 762 C CA . LYS A 1 95 ? -20.818 6.179 44.649 1.00 94.12 95 LYS A CA 1
ATOM 763 C C . LYS A 1 95 ? -22.126 5.805 45.348 1.00 94.12 95 LYS A C 1
ATOM 765 O O . LYS A 1 95 ? -22.424 6.370 46.400 1.00 94.12 95 LYS A O 1
ATOM 770 N N . VAL A 1 96 ? -22.878 4.834 44.822 1.00 94.06 96 VAL A N 1
ATOM 771 C CA . VAL A 1 96 ? -24.135 4.363 45.437 1.00 94.06 96 VAL A CA 1
ATOM 772 C C . VAL A 1 96 ? -23.894 3.829 46.851 1.00 94.06 96 VAL A C 1
ATOM 774 O O . VAL A 1 96 ? -24.689 4.082 47.763 1.00 94.06 96 VAL A O 1
ATOM 777 N N . LEU A 1 97 ? -22.793 3.105 47.067 1.00 92.00 97 LEU A N 1
ATOM 778 C CA . LEU A 1 97 ? -22.434 2.590 48.387 1.00 92.00 97 LEU A CA 1
ATOM 779 C C . LEU A 1 97 ? -22.113 3.726 49.372 1.00 92.00 97 LEU A C 1
ATOM 781 O O . LEU A 1 97 ? -22.583 3.713 50.514 1.00 92.00 97 LEU A O 1
ATOM 785 N N . ILE A 1 98 ? -21.346 4.722 48.927 1.00 88.56 98 ILE A N 1
ATOM 786 C CA . ILE A 1 98 ? -20.981 5.894 49.731 1.00 88.56 98 ILE A CA 1
ATOM 787 C C . ILE A 1 98 ? -22.224 6.714 50.087 1.00 88.56 98 ILE A C 1
ATOM 789 O O . ILE A 1 98 ? -22.390 7.071 51.256 1.00 88.56 98 ILE A O 1
ATOM 793 N N . GLU A 1 99 ? -23.116 6.964 49.127 1.00 87.00 99 GLU A N 1
ATOM 794 C CA . GLU A 1 99 ? -24.377 7.683 49.342 1.00 87.00 99 GLU A CA 1
ATOM 795 C C . GLU A 1 99 ? -25.270 6.971 50.360 1.00 87.00 99 GLU A C 1
ATOM 797 O O . GLU A 1 99 ? -25.820 7.617 51.250 1.00 87.00 99 GLU A O 1
ATOM 802 N N . ARG A 1 100 ? -25.372 5.636 50.300 1.00 84.00 100 ARG A N 1
ATOM 803 C CA . ARG A 1 100 ? -26.103 4.859 51.316 1.00 84.00 100 ARG A CA 1
ATOM 804 C C . ARG A 1 100 ? -25.490 4.997 52.706 1.00 84.00 100 ARG A C 1
ATOM 806 O O . ARG A 1 100 ? -26.234 5.115 53.673 1.00 84.00 100 ARG A O 1
ATOM 813 N N . LYS A 1 101 ? -24.157 4.996 52.813 1.00 84.69 101 LYS A N 1
ATOM 814 C CA . LYS A 1 101 ? -23.438 5.113 54.094 1.00 84.69 101 LYS A CA 1
ATOM 815 C C . LYS A 1 101 ? -23.569 6.501 54.727 1.00 84.69 101 LYS A C 1
ATOM 817 O O . LYS A 1 101 ? -23.581 6.608 55.947 1.00 84.69 101 LYS A O 1
ATOM 822 N N . HIS A 1 102 ? -23.643 7.546 53.907 1.00 77.19 102 HIS A N 1
ATOM 823 C CA . HIS A 1 102 ? -23.725 8.938 54.362 1.00 77.19 102 HIS A CA 1
ATOM 824 C C . HIS A 1 102 ? -25.146 9.497 54.289 1.00 77.19 102 HIS A C 1
ATOM 826 O O . HIS A 1 102 ? -25.338 10.692 54.511 1.00 77.19 102 HIS A O 1
ATOM 832 N N . ARG A 1 103 ? -26.148 8.655 53.995 1.00 63.16 103 ARG A N 1
ATOM 833 C CA . ARG A 1 103 ? -27.553 9.041 54.092 1.00 63.16 103 ARG A CA 1
ATOM 834 C C . ARG A 1 103 ? -27.823 9.412 55.555 1.00 63.16 103 ARG A C 1
ATOM 836 O O . ARG A 1 103 ? -27.689 8.542 56.414 1.00 63.16 103 ARG A O 1
ATOM 843 N N . PRO A 1 104 ? -28.172 10.669 55.866 1.00 58.44 104 PRO A N 1
ATOM 844 C CA . PRO A 1 104 ? -28.481 11.038 57.237 1.00 58.44 104 PRO A CA 1
ATOM 845 C C . PRO A 1 104 ? -29.695 10.228 57.716 1.00 58.44 104 PRO A C 1
ATOM 847 O O . PRO A 1 104 ? -30.723 10.196 57.043 1.00 58.44 104 PRO A O 1
ATOM 850 N N . GLU A 1 105 ? -29.579 9.584 58.882 1.00 55.06 105 GLU A N 1
ATOM 851 C CA . GLU A 1 105 ? -30.672 8.860 59.563 1.00 55.06 105 GLU A CA 1
ATOM 852 C C . GLU A 1 105 ? -31.826 9.780 60.002 1.00 55.06 105 GLU A C 1
ATOM 854 O O . GLU A 1 105 ? -32.864 9.312 60.467 1.00 55.06 105 GLU A O 1
ATOM 859 N N . VAL A 1 106 ? -31.674 11.097 59.859 1.00 50.88 106 VAL A N 1
ATOM 860 C CA . VAL A 1 106 ? -32.628 12.071 60.385 1.00 50.88 106 VAL A CA 1
ATOM 861 C C . VAL A 1 106 ? -33.647 12.449 59.314 1.00 50.88 106 VAL A C 1
ATOM 863 O O . VAL A 1 106 ? -33.476 13.402 58.556 1.00 50.88 106 VAL A O 1
ATOM 866 N N . THR A 1 107 ? -34.761 11.724 59.286 1.00 47.66 107 THR A N 1
ATOM 867 C CA . THR A 1 107 ? -36.037 12.245 58.777 1.00 47.66 107 THR A CA 1
ATOM 868 C C . THR A 1 107 ? -36.576 13.284 59.763 1.00 47.66 107 THR A C 1
ATOM 870 O O . THR A 1 107 ? -37.384 12.962 60.630 1.00 47.66 107 THR A O 1
ATOM 873 N N . GLY A 1 108 ? -36.113 14.532 59.664 1.00 49.22 108 GLY A N 1
ATOM 874 C CA . GLY A 1 108 ? -36.744 15.647 60.367 1.00 49.22 108 GLY A CA 1
ATOM 875 C C . GLY A 1 108 ? -35.987 16.972 60.309 1.00 49.22 108 GLY A C 1
ATOM 876 O O . GLY A 1 108 ? -34.758 17.008 60.312 1.00 49.22 108 GLY A O 1
ATOM 877 N N . LEU A 1 109 ? -36.742 18.071 60.267 1.00 46.66 109 LEU A N 1
ATOM 878 C CA . LEU A 1 109 ? -36.230 19.435 60.415 1.00 46.66 109 LEU A CA 1
ATOM 879 C C . LEU A 1 109 ? -35.937 19.700 61.897 1.00 46.66 109 LEU A C 1
ATOM 881 O O . LEU A 1 109 ? -36.841 19.640 62.729 1.00 46.66 109 LEU A O 1
ATOM 885 N N . SER A 1 110 ? -34.688 20.026 62.226 1.00 47.59 110 SER A N 1
ATOM 886 C CA . SER A 1 110 ? -34.329 20.560 63.543 1.00 47.59 110 SER A CA 1
ATOM 887 C C . SER A 1 110 ? -34.536 22.072 63.535 1.00 47.59 110 SER A C 1
ATOM 889 O O . SER A 1 110 ? -33.683 22.823 63.066 1.00 47.59 110 SER A O 1
ATOM 891 N N . ILE A 1 111 ? -35.688 22.516 64.032 1.00 55.06 111 ILE A N 1
ATOM 892 C CA . ILE A 1 111 ? -35.984 23.928 64.305 1.00 55.06 111 ILE A CA 1
ATOM 893 C C . ILE A 1 111 ? -35.691 24.227 65.777 1.00 55.06 111 ILE A C 1
ATOM 895 O O . ILE A 1 111 ? -35.819 23.350 66.629 1.00 55.06 111 ILE A O 1
ATOM 899 N N . ALA A 1 112 ? -35.226 25.449 66.056 1.00 44.03 112 ALA A N 1
ATOM 900 C CA . ALA A 1 112 ? -34.678 25.874 67.345 1.00 44.03 112 ALA A CA 1
ATOM 901 C C . ALA A 1 112 ? -35.494 25.357 68.550 1.00 44.03 112 ALA A C 1
ATOM 903 O O . ALA A 1 112 ? -36.572 25.862 68.847 1.00 44.03 112 ALA A O 1
ATOM 904 N N . GLY A 1 113 ? -34.954 24.340 69.235 1.00 52.66 113 GLY A N 1
ATOM 905 C CA . GLY A 1 113 ? -35.514 23.763 70.460 1.00 52.66 113 GLY A CA 1
ATOM 906 C C . GLY A 1 113 ? -36.256 22.426 70.325 1.00 52.66 113 GLY A C 1
ATOM 907 O O . GLY A 1 113 ? -36.540 21.825 71.357 1.00 52.66 113 GLY A O 1
ATOM 908 N N . VAL A 1 114 ? -36.534 21.914 69.115 1.00 49.66 114 VAL A N 1
ATOM 909 C CA . VAL A 1 114 ? -37.266 20.643 68.925 1.00 49.66 114 VAL A CA 1
ATOM 910 C C . VAL A 1 114 ? -36.574 19.752 67.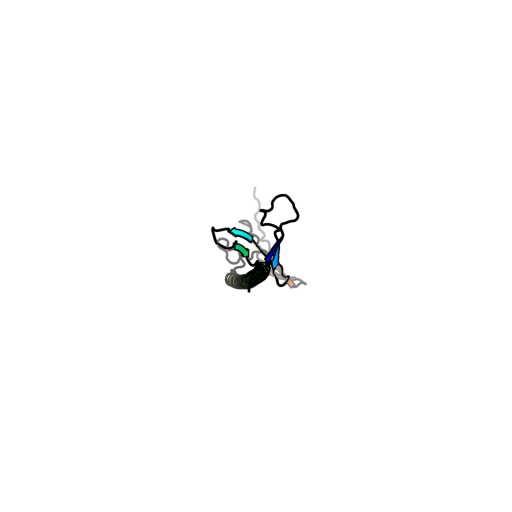889 1.00 49.66 114 VAL A C 1
ATOM 912 O O . VAL A 1 114 ? -36.383 20.141 66.738 1.00 49.66 114 VAL A O 1
ATOM 915 N N . ALA A 1 115 ? -36.198 18.541 68.307 1.00 50.34 115 ALA A N 1
ATOM 916 C CA . ALA A 1 115 ? -35.585 17.527 67.450 1.00 50.34 115 ALA A CA 1
ATOM 917 C C . ALA A 1 115 ? -36.632 16.528 66.924 1.00 50.34 115 ALA A C 1
ATOM 919 O O . ALA A 1 115 ? -37.586 16.204 67.628 1.00 50.34 115 ALA A O 1
ATOM 920 N N . ASN A 1 116 ? -36.397 15.986 65.723 1.00 51.38 116 ASN A N 1
ATOM 921 C CA . ASN A 1 116 ? -37.180 14.909 65.092 1.00 51.38 116 ASN A CA 1
ATOM 922 C C . ASN A 1 116 ? -38.624 15.271 64.700 1.00 51.38 116 ASN A C 1
ATOM 924 O O . ASN A 1 116 ? -39.533 14.461 64.874 1.00 51.38 116 ASN A O 1
ATOM 928 N N . VAL A 1 117 ? -38.848 16.469 64.150 1.00 54.00 117 VAL A N 1
ATOM 929 C CA . VAL A 1 117 ? -40.158 16.833 63.589 1.00 54.00 117 VAL A CA 1
ATOM 930 C C . VAL A 1 117 ? -40.351 16.141 62.230 1.00 54.00 117 VAL A C 1
ATOM 932 O O . VAL A 1 117 ? -39.574 16.419 61.311 1.00 54.00 117 VAL A O 1
ATOM 935 N N . PRO A 1 118 ? -41.364 15.265 62.065 1.00 52.78 118 PRO A N 1
ATOM 936 C CA . PRO A 1 118 ? -41.661 14.633 60.783 1.00 52.78 118 PRO A CA 1
ATOM 937 C C . PRO A 1 118 ? -41.966 15.687 59.713 1.00 52.78 118 PRO A C 1
ATOM 939 O O . PRO A 1 118 ? -42.718 16.634 59.950 1.00 52.78 118 PRO A O 1
ATOM 942 N N . MET A 1 119 ? -41.386 15.523 58.522 1.00 52.22 119 MET A N 1
ATOM 943 C CA . MET A 1 119 ? -41.552 16.470 57.409 1.00 52.22 119 MET A CA 1
ATOM 944 C C . MET A 1 119 ? -42.989 16.526 56.862 1.00 52.22 119 MET A C 1
ATOM 946 O O . MET A 1 119 ? -43.368 17.526 56.260 1.00 52.22 119 MET A O 1
ATOM 950 N N . GLU A 1 120 ? -43.786 15.479 57.078 1.00 52.12 120 GLU A N 1
ATOM 951 C CA . GLU A 1 120 ? -45.185 15.397 56.654 1.00 52.12 120 GLU A CA 1
ATOM 952 C C . GLU A 1 120 ? -46.123 15.387 57.869 1.00 52.12 120 GLU A C 1
ATOM 954 O O . GLU A 1 120 ? -45.851 14.723 58.868 1.00 52.12 120 GLU A O 1
ATOM 959 N N . GLY A 1 121 ? -47.245 16.111 57.775 1.00 54.28 121 GLY A N 1
ATOM 960 C CA . GLY A 1 121 ? -48.304 16.115 58.795 1.00 54.28 121 GLY A CA 1
ATOM 961 C C . GLY A 1 121 ? -48.096 17.066 59.980 1.00 54.28 121 GLY A C 1
ATOM 962 O O . GLY A 1 121 ? -48.901 17.043 60.910 1.00 54.28 121 GLY A O 1
ATOM 963 N N . THR A 1 122 ? -47.059 17.909 59.956 1.00 54.84 122 THR A N 1
ATOM 964 C CA . THR A 1 122 ? -46.791 18.887 61.020 1.00 54.84 122 THR A CA 1
ATOM 965 C C . THR A 1 122 ? -47.211 20.296 60.596 1.00 54.84 122 THR A C 1
ATOM 967 O O . THR A 1 122 ? -46.780 20.786 59.554 1.00 54.84 122 THR A O 1
ATOM 970 N N . TYR A 1 123 ? -48.013 20.969 61.425 1.00 58.81 123 TYR A N 1
ATOM 971 C CA . TYR A 1 123 ? -48.430 22.362 61.236 1.00 58.81 123 TYR A CA 1
ATOM 972 C C . TYR A 1 123 ? -47.886 23.210 62.390 1.00 58.81 123 TYR A C 1
ATOM 974 O O . TYR A 1 123 ? -48.013 22.824 63.552 1.00 58.81 123 TYR A O 1
ATOM 982 N N . LEU A 1 124 ? -47.266 24.351 62.082 1.00 60.78 124 LEU A N 1
ATOM 983 C CA . LEU A 1 124 ? -46.870 25.325 63.099 1.00 60.78 124 LEU A CA 1
ATOM 984 C C . LEU A 1 124 ? -48.114 26.105 63.526 1.00 60.78 124 LEU A C 1
ATOM 986 O O . LEU A 1 124 ? -48.721 26.785 62.699 1.00 60.78 124 LEU A O 1
ATOM 990 N N . LEU A 1 125 ? -48.490 25.992 64.799 1.00 59.25 125 LEU A N 1
ATOM 991 C CA . LEU A 1 125 ? -49.557 26.810 65.364 1.00 59.25 125 LEU A CA 1
ATOM 992 C C . LEU A 1 125 ? -49.006 28.212 65.678 1.00 59.25 125 LEU A C 1
ATOM 994 O O . LEU A 1 125 ? -47.886 28.318 66.191 1.00 59.25 125 LEU A O 1
ATOM 998 N N . PRO A 1 126 ? -49.746 29.286 65.365 1.00 55.94 126 PRO A N 1
ATOM 999 C CA . PRO A 1 126 ? -49.395 30.635 65.782 1.00 55.94 126 PRO A CA 1
ATOM 1000 C C . PRO A 1 126 ? -49.331 30.763 67.313 1.00 55.94 126 PRO A C 1
ATOM 1002 O O . PRO A 1 126 ? -49.998 30.050 68.065 1.00 55.94 126 PRO A O 1
ATOM 1005 N N . GLU A 1 127 ? -48.498 31.691 67.782 1.00 54.31 127 GLU A N 1
ATOM 1006 C CA . GLU A 1 127 ? -48.277 31.943 69.206 1.00 54.31 127 GLU A CA 1
ATOM 1007 C C . GLU A 1 127 ? -49.595 32.323 69.910 1.00 54.31 127 GLU A C 1
ATOM 1009 O O . GLU A 1 127 ? -50.261 33.281 69.523 1.00 54.31 127 GLU A O 1
ATOM 1014 N N . GLY A 1 128 ? -49.980 31.551 70.933 1.00 58.12 128 GLY A N 1
ATOM 1015 C CA . GLY A 1 128 ? -51.215 31.746 71.708 1.00 58.12 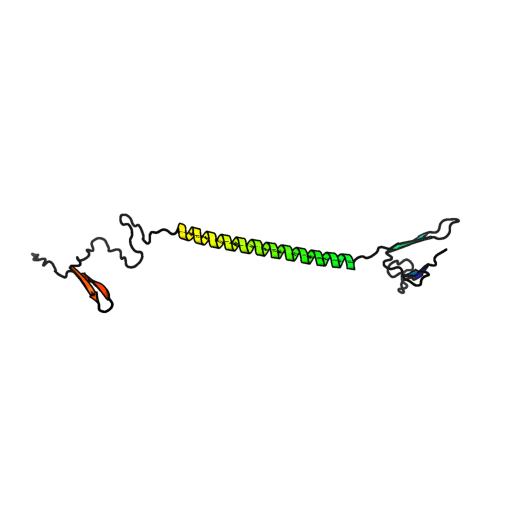128 GLY A CA 1
ATOM 1016 C C . GLY A 1 128 ? -52.318 30.710 71.455 1.00 58.12 128 GLY A C 1
ATOM 1017 O O . GLY A 1 128 ? -53.244 30.613 72.261 1.00 58.12 128 GLY A O 1
ATOM 1018 N N . GLU A 1 129 ? -52.210 29.887 70.409 1.00 51.22 129 GLU A N 1
ATOM 1019 C CA . GLU A 1 129 ? -53.157 28.795 70.155 1.00 51.22 129 GLU A CA 1
ATOM 1020 C C . GLU A 1 129 ? -52.830 27.568 71.027 1.00 51.22 129 GLU A C 1
ATOM 1022 O O . GLU A 1 129 ? -51.706 27.061 71.030 1.00 51.22 129 GLU A O 1
ATOM 1027 N N . LYS A 1 130 ? -53.809 27.084 71.806 1.00 56.53 130 LYS A N 1
ATOM 1028 C CA . LYS A 1 130 ? -53.652 25.915 72.688 1.00 56.53 130 LYS A CA 1
ATOM 1029 C C . LYS A 1 130 ? -54.290 24.680 72.058 1.00 56.53 130 LYS A C 1
ATOM 1031 O O . LYS A 1 130 ? -55.439 24.716 71.627 1.00 56.53 130 LYS A O 1
ATOM 1036 N N . ILE A 1 131 ? -53.565 23.564 72.070 1.00 59.03 131 ILE A N 1
ATOM 1037 C CA . ILE A 1 131 ? -54.102 22.260 71.666 1.00 59.03 131 ILE A CA 1
ATOM 1038 C C . ILE A 1 131 ? -55.026 21.759 72.780 1.00 59.03 131 ILE A C 1
ATOM 1040 O O . ILE A 1 131 ? -54.602 21.655 73.933 1.00 59.03 131 ILE A O 1
ATOM 1044 N N . LEU A 1 132 ? -56.274 21.431 72.439 1.00 57.03 132 LEU A N 1
ATOM 1045 C CA . LEU A 1 132 ? -57.190 20.790 73.383 1.00 57.03 132 LEU A CA 1
ATOM 1046 C C . LEU A 1 132 ? -56.629 19.417 73.793 1.00 57.03 132 LEU A C 1
ATOM 1048 O O . LEU A 1 132 ? -56.235 18.638 72.917 1.00 57.03 132 LEU A O 1
ATOM 1052 N N . PRO A 1 133 ? -56.586 19.089 75.096 1.00 54.34 133 PRO A N 1
ATOM 1053 C CA . PRO A 1 133 ? -56.132 17.782 75.540 1.00 54.34 133 PRO A CA 1
ATOM 1054 C C . PRO A 1 133 ? -57.033 16.691 74.948 1.00 54.34 133 PRO A C 1
ATOM 1056 O O . PRO A 1 133 ? -58.259 16.780 74.951 1.00 54.34 133 PRO A O 1
ATOM 1059 N N . VAL A 1 134 ? -56.407 15.658 74.393 1.00 57.84 134 VAL A N 1
ATOM 1060 C CA . VAL A 1 134 ? -57.098 14.513 73.794 1.00 57.84 134 VAL A CA 1
ATOM 1061 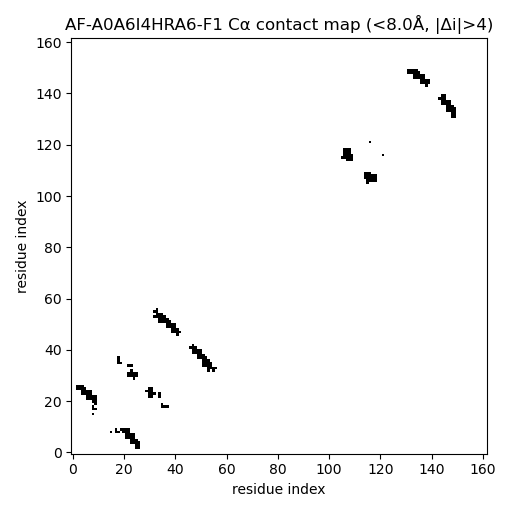C C . VAL A 1 134 ? -57.386 13.507 74.905 1.00 57.84 134 VAL A C 1
ATOM 1063 O O . VAL A 1 134 ? -56.451 12.964 75.493 1.00 57.84 134 VAL A O 1
ATOM 1066 N N . THR A 1 135 ? -58.659 13.234 75.191 1.00 55.62 135 THR A N 1
ATOM 1067 C CA . THR A 1 135 ? -59.067 12.294 76.254 1.00 55.62 135 THR A CA 1
ATOM 1068 C C . THR A 1 135 ? -59.119 10.839 75.808 1.00 55.62 135 THR A C 1
ATOM 1070 O O . THR A 1 135 ? -59.169 9.941 76.648 1.00 55.62 135 THR A O 1
ATOM 1073 N N . GLY A 1 136 ? -59.052 10.565 74.504 1.00 57.47 136 GLY A N 1
ATOM 1074 C CA . GLY A 1 136 ? -59.017 9.196 74.007 1.00 57.47 136 GLY A CA 1
ATOM 1075 C C . GLY A 1 136 ? -58.637 9.082 72.539 1.00 57.47 136 GLY A C 1
ATOM 1076 O O . GLY A 1 136 ? -58.736 10.031 71.761 1.00 57.47 136 GLY A O 1
ATOM 1077 N N . LYS A 1 137 ? -58.202 7.880 72.158 1.00 67.00 137 LYS A N 1
ATOM 1078 C CA . LYS A 1 137 ? -57.956 7.506 70.766 1.00 67.00 137 LYS A CA 1
ATOM 1079 C C . LYS A 1 137 ? -58.972 6.453 70.337 1.00 67.00 137 LYS A C 1
ATOM 1081 O O . LYS A 1 137 ? -59.114 5.436 71.011 1.00 67.00 137 LYS A O 1
ATOM 1086 N N . VAL A 1 138 ? -59.664 6.688 69.227 1.00 58.22 138 VAL A N 1
ATOM 1087 C CA . VAL A 1 138 ? -60.687 5.784 68.685 1.00 58.22 138 VAL A CA 1
ATOM 1088 C C . VAL A 1 138 ? -60.208 5.246 67.347 1.00 58.22 138 VAL A C 1
ATOM 1090 O O . VAL A 1 138 ? -59.738 6.001 66.503 1.00 58.22 138 VAL A O 1
ATOM 1093 N N . LYS A 1 139 ? -60.306 3.931 67.156 1.00 59.88 139 LYS A N 1
ATOM 1094 C CA . LYS A 1 139 ? -59.939 3.271 65.904 1.00 59.88 139 LYS A CA 1
ATOM 1095 C C . LYS A 1 139 ? -61.188 3.122 65.040 1.00 59.88 139 LYS A C 1
ATOM 1097 O O . LYS A 1 139 ? -62.183 2.577 65.513 1.00 59.88 139 LYS A O 1
ATOM 1102 N N . ASP A 1 140 ? -61.152 3.627 63.813 1.00 67.19 140 ASP A N 1
ATOM 1103 C CA . ASP A 1 140 ? -62.270 3.482 62.883 1.00 67.19 140 ASP A CA 1
ATOM 1104 C C . ASP A 1 140 ? -62.321 2.081 62.245 1.00 67.19 140 ASP A C 1
ATOM 1106 O O . ASP A 1 140 ? -61.457 1.227 62.466 1.00 67.19 140 ASP A O 1
ATOM 1110 N N . ILE A 1 141 ? -63.357 1.845 61.439 1.00 59.75 141 ILE A N 1
ATOM 1111 C CA . ILE A 1 141 ? -63.605 0.566 60.756 1.00 59.75 141 ILE A CA 1
ATOM 1112 C C . ILE A 1 141 ? -62.508 0.182 59.747 1.00 59.75 141 ILE A C 1
ATOM 1114 O O . ILE A 1 141 ? -62.417 -0.982 59.365 1.00 59.75 141 ILE A O 1
ATOM 1118 N N . HIS A 1 142 ? -61.670 1.137 59.336 1.00 58.72 142 HIS A N 1
ATOM 1119 C CA . HIS A 1 142 ? -60.528 0.928 58.443 1.00 58.72 142 HIS A CA 1
ATOM 1120 C C . HIS A 1 142 ? -59.207 0.811 59.212 1.00 58.72 142 HIS A C 1
ATOM 1122 O O . HIS A 1 142 ? -58.146 0.616 58.624 1.00 58.72 142 HIS A O 1
ATOM 1128 N N . GLY A 1 143 ? -59.264 0.891 60.541 1.00 53.28 143 GLY A N 1
ATOM 1129 C CA . GLY A 1 143 ? -58.125 0.732 61.420 1.00 53.28 143 GLY A CA 1
ATOM 1130 C C . GLY A 1 143 ? -57.312 2.005 61.658 1.00 53.28 143 GLY A C 1
ATOM 1131 O O . GLY A 1 143 ? -56.250 1.911 62.278 1.00 53.28 143 GLY A O 1
ATOM 1132 N N . VAL A 1 144 ? -57.791 3.170 61.221 1.00 61.88 144 VAL A N 1
ATOM 1133 C CA . VAL A 1 144 ? -57.130 4.462 61.439 1.00 61.88 144 VAL A CA 1
ATOM 1134 C C . VAL A 1 144 ? -57.480 4.980 62.831 1.00 61.88 144 VAL A C 1
ATOM 1136 O O . VAL A 1 144 ? -58.628 4.910 63.268 1.00 61.88 144 VAL A O 1
ATOM 1139 N N . ILE A 1 145 ? -56.472 5.464 63.558 1.00 62.47 145 ILE A N 1
ATOM 1140 C CA . ILE A 1 145 ? -56.627 5.948 64.930 1.00 62.47 145 ILE A CA 1
ATOM 1141 C C . ILE A 1 145 ? -56.862 7.460 64.910 1.00 62.47 145 ILE A C 1
ATOM 1143 O O . ILE A 1 145 ? -55.951 8.224 64.596 1.00 62.47 145 ILE A O 1
ATOM 1147 N N . HIS A 1 146 ? -58.056 7.879 65.316 1.00 60.44 146 HIS A N 1
ATOM 1148 C CA . HIS A 1 146 ? -58.446 9.277 65.468 1.00 60.44 146 HIS A CA 1
ATOM 1149 C C . HIS A 1 146 ? -58.312 9.720 66.923 1.00 60.44 146 HIS A C 1
ATOM 1151 O O . HIS A 1 146 ? -58.679 8.995 67.851 1.00 60.44 146 HIS A O 1
ATOM 1157 N N . SER A 1 147 ? -57.785 10.923 67.124 1.00 64.31 147 SER A N 1
ATOM 1158 C CA . SER A 1 147 ? -57.730 11.578 68.431 1.00 64.31 147 SER A CA 1
ATOM 1159 C C . SER A 1 147 ? -59.054 12.297 68.692 1.00 64.31 147 SER A C 1
ATOM 1161 O O . SER A 1 147 ? -59.471 13.108 67.869 1.00 64.31 147 SER A O 1
ATOM 1163 N N . VAL A 1 148 ? -59.706 12.022 69.824 1.00 59.81 148 VAL A N 1
ATOM 1164 C CA . VAL A 1 148 ? -60.942 12.710 70.229 1.00 59.81 148 VAL A CA 1
ATOM 1165 C C . VAL A 1 148 ? -60.592 13.812 71.239 1.00 59.81 148 VAL A C 1
ATOM 1167 O O . VAL A 1 148 ? -60.071 13.489 72.312 1.00 59.81 148 VAL A O 1
ATOM 1170 N N . PRO A 1 149 ? -60.821 15.098 70.917 1.00 54.72 149 PRO A N 1
ATOM 1171 C CA . PRO A 1 149 ? -60.565 16.194 71.848 1.00 54.72 149 PRO A CA 1
ATOM 1172 C C . PRO A 1 149 ? -61.567 16.180 73.012 1.00 54.72 149 PRO A C 1
ATOM 1174 O O . PRO A 1 149 ? -62.737 15.836 72.829 1.00 54.72 149 PRO A O 1
ATOM 1177 N N . ASP A 1 150 ? -61.112 16.561 74.208 1.00 53.62 150 ASP A N 1
ATOM 1178 C CA . ASP A 1 150 ? -61.966 16.704 75.387 1.00 53.62 150 ASP A CA 1
ATOM 1179 C C . ASP A 1 150 ? -62.870 17.934 75.242 1.00 53.62 150 ASP A C 1
ATOM 1181 O O . ASP A 1 150 ? -62.437 19.070 75.417 1.00 53.62 150 ASP A O 1
ATOM 1185 N N . LEU A 1 151 ? -64.138 17.722 74.891 1.00 55.81 151 LEU A N 1
ATOM 1186 C CA . LEU A 1 151 ? -65.143 18.784 74.762 1.00 55.81 151 LEU A CA 1
ATOM 1187 C C . LEU A 1 151 ? -65.796 19.120 76.113 1.00 55.81 151 LEU A C 1
ATOM 1189 O O . LEU A 1 151 ? -67.007 19.327 76.195 1.00 55.81 151 LEU A O 1
ATOM 1193 N N . LYS A 1 152 ? -65.011 19.166 77.192 1.00 52.78 152 LYS A N 1
ATOM 1194 C CA . LYS A 1 152 ? -65.450 19.778 78.447 1.00 52.78 152 LYS A CA 1
ATOM 1195 C C . LYS A 1 152 ? -65.046 21.242 78.426 1.00 52.78 152 LYS A C 1
ATOM 1197 O O . LYS A 1 152 ? -63.939 21.596 78.811 1.00 52.78 152 LYS A O 1
ATOM 1202 N N . GLY A 1 153 ? -65.955 22.077 77.926 1.00 46.19 153 GLY A N 1
ATOM 1203 C CA . GLY A 1 153 ? -65.855 23.519 78.097 1.00 46.19 153 GLY A CA 1
ATOM 1204 C C . GLY A 1 153 ? -65.821 23.848 79.587 1.00 46.19 153 GLY A C 1
ATOM 1205 O O . GLY A 1 153 ? -66.724 23.454 80.327 1.00 46.19 153 GLY A O 1
ATOM 1206 N N . GLU A 1 154 ? -64.771 24.538 80.026 1.00 43.44 154 GLU A N 1
ATOM 1207 C CA . GLU A 1 154 ? -64.849 25.331 81.247 1.00 43.44 154 GLU A CA 1
ATOM 1208 C C . GLU A 1 154 ? -65.919 26.405 81.024 1.00 43.44 154 GLU A C 1
ATOM 1210 O O . GLU A 1 154 ? -65.860 27.178 80.068 1.00 43.44 154 GLU A O 1
ATOM 1215 N N . HIS A 1 155 ? -66.941 26.380 81.876 1.00 40.72 155 HIS A N 1
ATOM 1216 C CA . HIS A 1 155 ? -67.934 27.438 82.007 1.00 40.72 155 HIS A CA 1
ATOM 1217 C C . HIS A 1 155 ? -67.205 28.635 82.631 1.00 40.72 155 HIS A C 1
ATOM 1219 O O . HIS A 1 155 ? -66.887 28.601 83.819 1.00 40.72 155 HIS A O 1
ATOM 1225 N N . ASP A 1 156 ? -66.864 29.641 81.827 1.00 41.69 156 ASP A N 1
ATOM 1226 C CA . ASP A 1 156 ? -66.346 30.912 82.335 1.00 41.69 156 ASP A CA 1
ATOM 1227 C C . ASP A 1 156 ? -67.540 31.832 82.615 1.00 41.69 156 ASP A C 1
ATOM 1229 O O . ASP A 1 156 ? -68.046 32.535 81.739 1.00 41.69 156 ASP A O 1
ATOM 1233 N N . ASP A 1 157 ? -68.052 31.730 83.842 1.00 50.53 157 ASP A N 1
ATOM 1234 C CA . ASP A 1 157 ? -69.008 32.669 84.417 1.00 50.53 157 ASP A CA 1
ATOM 1235 C C . ASP A 1 157 ? -68.239 33.925 84.853 1.00 50.53 157 ASP A C 1
ATOM 1237 O O . ASP A 1 157 ? -67.776 34.034 85.990 1.00 50.53 157 ASP A O 1
ATOM 1241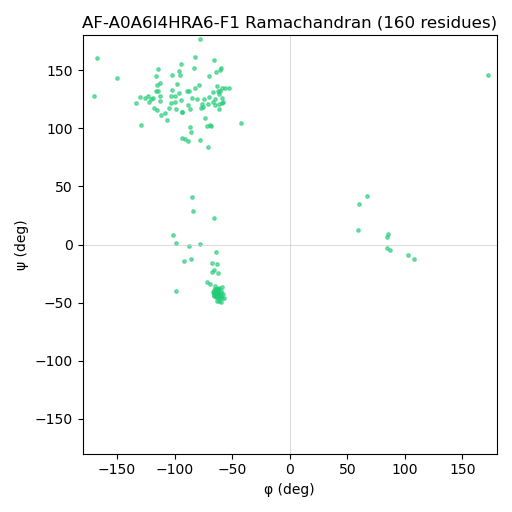 N N . SER A 1 158 ? -68.108 34.900 83.956 1.00 51.03 158 SER A N 1
ATOM 1242 C CA . SER A 1 158 ? -67.820 36.279 84.353 1.00 51.03 158 SER A CA 1
ATOM 1243 C C . SER A 1 158 ? -68.811 37.241 83.698 1.00 51.03 158 SER A C 1
ATOM 1245 O O . SER A 1 158 ? -68.767 37.542 82.508 1.00 51.03 158 SER A O 1
ATOM 1247 N N . GLU A 1 159 ? -69.764 37.665 84.530 1.00 41.19 159 GLU A N 1
ATOM 1248 C CA . GLU A 1 159 ? -70.791 38.671 84.275 1.00 41.19 159 GLU A CA 1
ATOM 1249 C C . GLU A 1 159 ? -70.188 40.016 83.836 1.00 41.19 159 GLU A C 1
ATOM 1251 O O . GLU A 1 159 ? -69.263 40.547 84.456 1.00 41.19 159 GLU A O 1
ATOM 1256 N N . GLU A 1 160 ? -70.775 40.602 82.792 1.00 43.12 160 GLU A N 1
ATOM 1257 C CA . GLU A 1 160 ? -70.615 42.012 82.444 1.00 43.12 160 GLU A CA 1
ATOM 1258 C C . GLU A 1 160 ? -71.264 42.898 83.523 1.00 43.12 160 GLU A C 1
ATOM 1260 O O . GLU A 1 160 ? -72.472 42.832 83.753 1.00 43.12 160 GLU A O 1
ATOM 1265 N N . HIS A 1 161 ? -70.489 43.800 84.127 1.00 39.41 161 HIS A N 1
ATOM 1266 C CA . HIS A 1 161 ? -71.027 45.001 84.764 1.00 39.41 161 HIS A CA 1
ATOM 1267 C C . HIS A 1 161 ? -70.513 46.236 84.017 1.00 39.41 161 HIS A C 1
ATOM 1269 O O . HIS A 1 161 ? -69.307 46.488 83.969 1.00 39.41 161 HIS A O 1
ATOM 1275 N N . TYR A 1 162 ? -71.464 46.958 83.416 1.00 46.53 162 TYR A N 1
ATOM 1276 C CA . TYR A 1 162 ? -71.330 48.317 82.882 1.00 46.53 162 TYR A CA 1
ATOM 1277 C C . TYR A 1 162 ? -70.889 49.328 83.946 1.00 46.53 162 TYR A C 1
ATOM 1279 O O . TYR A 1 162 ? -71.341 49.199 85.108 1.00 46.53 162 TYR A O 1
#